Protein AF-X0QAJ2-F1 (afdb_monomer)

Foldseek 3Di:
DQDAPDQQVVVPGPDPVLVVLLVVLLPDQAEEDEFEDDPLATDPVVVVSVRSHAPSQAAHEYAYEYAYAPVLGVSRVVVVVVVCVVSNYHYDPDHYHRQHDDPDVDPDPDDDDPDDDDDPDDPPPDD

Secondary structure (DSSP, 8-state):
----SS-GGG----SHHHHHHHHHHHT-S-EEEEEE-BTTB--HHHHHHHHT-SSTTTT-BEEEEEEESTTTTHHHHHHHHHHHHHTT-B--SS--EEEE----SS----S---S-------TT---

Solvent-accessible surface area (backbone atoms only — not comparable to full-atom values): 7843 Å² total; per-residue (Å²): 125,89,82,67,92,49,65,42,82,71,71,62,64,85,51,66,70,54,46,56,48,49,54,58,47,51,75,47,75,64,46,74,48,78,37,51,40,47,95,78,26,53,49,70,66,61,53,47,62,50,70,59,54,48,72,65,52,48,70,32,42,40,43,44,38,20,29,20,69,95,65,12,10,50,54,10,51,58,58,46,50,58,54,41,48,74,54,46,27,39,73,59,88,78,69,71,47,64,39,62,65,68,91,49,103,60,94,57,101,70,88,84,76,82,88,84,77,80,83,79,79,68,92,78,81,80,129

Structure (mmCIF, N/CA/C/O backbone):
data_AF-X0QAJ2-F1
#
_entry.id   AF-X0QAJ2-F1
#
loop_
_atom_site.group_PDB
_atom_site.id
_atom_site.type_symbol
_atom_site.label_atom_id
_atom_site.label_alt_id
_atom_site.label_comp_id
_atom_site.label_asym_id
_atom_site.label_entity_id
_atom_site.label_seq_id
_atom_site.pdbx_PDB_ins_code
_atom_site.Cartn_x
_atom_site.Cartn_y
_atom_site.Cartn_z
_atom_site.occupancy
_atom_site.B_iso_or_equiv
_atom_site.auth_seq_id
_atom_site.auth_comp_id
_atom_site.auth_asym_id
_atom_site.auth_atom_id
_atom_site.pdbx_PDB_model_num
ATOM 1 N N . MET A 1 1 ? 15.088 -6.887 -1.043 1.00 60.09 1 MET A N 1
ATOM 2 C CA . MET A 1 1 ? 15.612 -5.576 -1.477 1.00 60.09 1 MET A CA 1
ATOM 3 C C . MET A 1 1 ? 15.534 -5.532 -2.993 1.00 60.09 1 MET A C 1
ATOM 5 O O . MET A 1 1 ? 15.530 -6.601 -3.590 1.00 60.09 1 MET A O 1
ATOM 9 N N . MET A 1 2 ? 15.364 -4.357 -3.595 1.00 68.75 2 MET A N 1
ATOM 10 C CA . MET A 1 2 ? 15.255 -4.212 -5.047 1.00 68.75 2 MET A CA 1
ATOM 11 C C . MET A 1 2 ? 16.545 -4.671 -5.746 1.00 68.75 2 MET A C 1
ATOM 13 O O . MET A 1 2 ? 17.614 -4.166 -5.426 1.00 68.75 2 MET A O 1
ATOM 17 N N . ASP A 1 3 ? 16.419 -5.636 -6.657 1.00 81.06 3 ASP A N 1
ATOM 18 C CA . ASP A 1 3 ? 17.530 -6.367 -7.302 1.00 81.06 3 ASP A CA 1
ATOM 19 C C . ASP A 1 3 ? 17.435 -6.315 -8.843 1.00 81.06 3 ASP A C 1
ATOM 21 O O . ASP A 1 3 ? 18.041 -7.088 -9.581 1.00 81.06 3 ASP A O 1
ATOM 25 N N . GLU A 1 4 ? 16.597 -5.414 -9.354 1.00 77.88 4 GLU A N 1
ATOM 26 C CA . GLU A 1 4 ? 16.353 -5.267 -10.783 1.00 77.88 4 GLU A CA 1
ATOM 27 C C . GLU A 1 4 ? 17.342 -4.258 -11.379 1.00 77.88 4 GLU A C 1
ATOM 29 O O . GLU A 1 4 ? 17.500 -3.151 -10.864 1.00 77.88 4 GLU A O 1
ATOM 34 N N . THR A 1 5 ? 18.002 -4.624 -12.481 1.00 81.12 5 THR A N 1
ATOM 35 C CA . THR A 1 5 ? 18.978 -3.750 -13.158 1.00 81.12 5 THR A CA 1
ATOM 36 C C . THR A 1 5 ? 18.302 -2.544 -13.810 1.00 81.12 5 THR A C 1
ATOM 38 O O . THR A 1 5 ? 18.870 -1.455 -13.875 1.00 81.12 5 THR A O 1
ATOM 41 N N . ASN A 1 6 ? 17.078 -2.736 -14.307 1.00 80.75 6 ASN A N 1
ATOM 42 C CA . ASN A 1 6 ? 16.321 -1.700 -14.991 1.00 80.75 6 ASN A CA 1
ATOM 43 C C . ASN A 1 6 ? 15.425 -0.930 -14.024 1.00 80.75 6 ASN A C 1
ATOM 45 O O . ASN A 1 6 ? 14.787 -1.495 -13.137 1.00 80.75 6 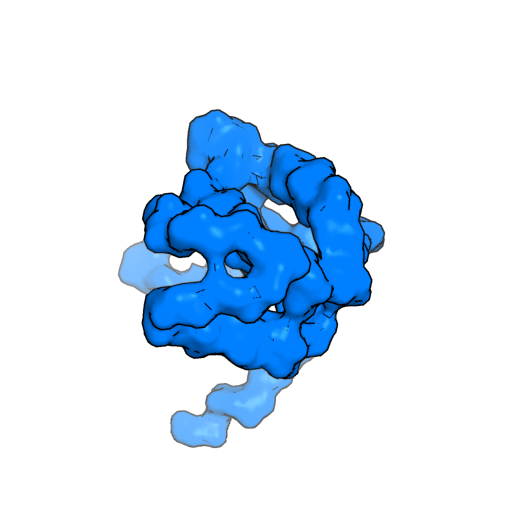ASN A O 1
ATOM 49 N N . HIS A 1 7 ? 15.283 0.372 -14.271 1.00 77.56 7 HIS A N 1
ATOM 50 C CA . HIS A 1 7 ? 14.352 1.185 -13.505 1.00 77.56 7 HIS A CA 1
ATOM 51 C C . HIS A 1 7 ? 12.892 0.728 -13.755 1.00 77.56 7 HIS A C 1
ATOM 53 O O . HIS A 1 7 ? 12.471 0.639 -14.917 1.00 77.56 7 HIS A O 1
ATOM 59 N N . PRO A 1 8 ? 12.068 0.517 -12.707 1.00 79.06 8 PRO A N 1
ATOM 60 C CA . PRO A 1 8 ? 10.749 -0.123 -12.797 1.00 79.06 8 PRO A CA 1
ATOM 61 C C . PRO A 1 8 ? 9.733 0.678 -13.615 1.00 79.06 8 PRO A C 1
ATOM 63 O O . PRO A 1 8 ? 8.741 0.139 -14.090 1.00 79.06 8 PRO A O 1
ATOM 66 N N . ARG A 1 9 ? 10.019 1.958 -13.883 1.00 78.12 9 ARG A N 1
ATOM 67 C CA . ARG A 1 9 ? 9.260 2.790 -14.833 1.00 78.12 9 ARG A CA 1
ATOM 68 C C . ARG A 1 9 ? 9.192 2.191 -16.246 1.00 78.12 9 ARG A C 1
ATOM 70 O O . ARG A 1 9 ? 8.227 2.449 -16.954 1.00 78.12 9 ARG A O 1
ATOM 77 N N . HIS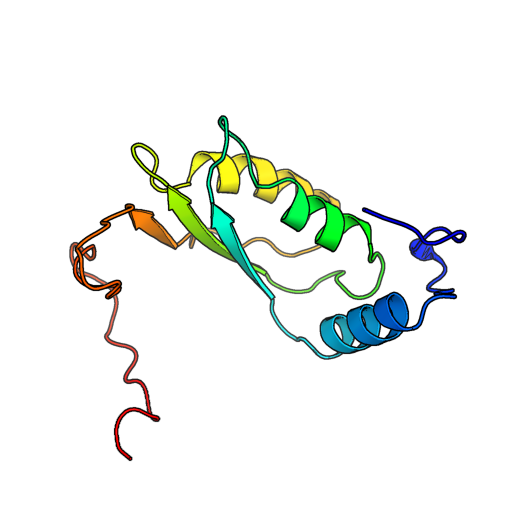 A 1 10 ? 10.197 1.422 -16.670 1.00 79.12 10 HIS A N 1
ATOM 78 C CA . HIS A 1 10 ? 10.229 0.828 -18.009 1.00 79.12 10 HIS A CA 1
ATOM 79 C C . HIS A 1 10 ? 9.512 -0.527 -18.103 1.00 79.12 10 HIS A C 1
ATOM 81 O O . HIS A 1 10 ? 9.428 -1.063 -19.205 1.00 79.12 10 HIS A O 1
ATOM 87 N N . ARG A 1 11 ? 9.033 -1.097 -16.981 1.00 80.00 11 ARG A N 1
ATOM 88 C CA . ARG A 1 11 ? 8.417 -2.442 -16.895 1.00 80.00 11 ARG A CA 1
ATOM 89 C C . ARG A 1 11 ? 9.265 -3.565 -17.529 1.00 80.00 11 ARG A C 1
ATOM 91 O O . ARG A 1 11 ? 8.752 -4.609 -17.918 1.00 80.00 11 ARG A O 1
ATOM 98 N N . ARG A 1 12 ? 10.583 -3.360 -17.646 1.00 81.69 12 ARG A N 1
ATOM 99 C CA . ARG A 1 12 ? 11.546 -4.333 -18.189 1.00 81.69 12 ARG A CA 1
ATOM 100 C C . ARG A 1 12 ? 12.140 -5.164 -17.057 1.00 81.69 12 ARG A C 1
ATOM 102 O O . ARG A 1 12 ? 13.293 -4.962 -16.686 1.00 81.69 12 ARG A O 1
ATOM 109 N N . TYR A 1 13 ? 11.328 -6.060 -16.512 1.00 82.88 13 TYR A N 1
ATOM 110 C CA . TYR A 1 13 ? 11.747 -6.984 -15.462 1.00 82.88 13 TYR A CA 1
ATOM 111 C C . TYR A 1 13 ? 12.543 -8.147 -16.061 1.00 82.88 13 TYR A C 1
ATOM 113 O O . TYR A 1 13 ? 12.041 -8.865 -16.930 1.00 82.88 13 TYR A O 1
ATOM 121 N N . VAL A 1 14 ? 13.782 -8.333 -15.616 1.00 85.06 14 VAL A N 1
ATOM 122 C CA . VAL A 1 14 ? 14.649 -9.450 -16.006 1.00 85.06 14 VAL A CA 1
ATOM 123 C C . VAL A 1 14 ? 14.285 -10.679 -15.181 1.00 85.06 14 VAL A C 1
ATOM 125 O O . VAL A 1 14 ? 14.113 -11.769 -15.735 1.00 85.06 14 VAL A O 1
ATOM 128 N N . HIS A 1 15 ? 14.077 -10.496 -13.876 1.00 86.25 15 HIS A N 1
ATOM 129 C CA . HIS A 1 15 ? 13.859 -11.595 -12.943 1.00 86.25 15 HIS A CA 1
ATOM 130 C C . HIS A 1 15 ? 12.437 -12.156 -12.988 1.00 86.25 15 HIS A C 1
ATOM 132 O O . HIS A 1 15 ? 11.457 -11.425 -13.128 1.00 86.25 15 HIS A O 1
ATOM 138 N N . GLN A 1 16 ? 12.298 -13.472 -12.805 1.00 87.00 16 GLN A N 1
ATOM 139 C CA . GLN A 1 16 ? 10.984 -14.123 -12.836 1.00 87.00 16 GLN A CA 1
ATOM 140 C C . GLN A 1 16 ? 10.082 -13.668 -11.678 1.00 87.00 16 GLN A C 1
ATOM 142 O O . GLN A 1 16 ? 8.932 -13.309 -11.906 1.00 87.00 16 GLN A O 1
ATOM 147 N N . HIS A 1 17 ? 10.629 -13.558 -10.461 1.00 86.75 17 HIS A N 1
ATOM 148 C CA . HIS A 1 17 ? 9.874 -13.095 -9.289 1.00 86.75 17 HIS A CA 1
ATOM 149 C C . HIS A 1 17 ? 9.295 -11.681 -9.476 1.00 86.75 17 HIS A C 1
ATOM 151 O O . HIS A 1 17 ? 8.204 -11.383 -8.994 1.00 86.75 17 HIS A O 1
ATOM 157 N N . ALA A 1 18 ? 10.008 -10.817 -10.204 1.00 86.31 18 ALA A N 1
ATOM 158 C CA . ALA A 1 18 ? 9.581 -9.463 -10.533 1.00 86.31 18 ALA A CA 1
ATOM 159 C C . ALA A 1 18 ? 8.390 -9.456 -11.500 1.00 86.31 18 ALA A C 1
ATOM 161 O O . ALA A 1 18 ? 7.433 -8.705 -11.305 1.00 86.31 18 ALA A O 1
ATOM 162 N N . LYS A 1 19 ? 8.427 -10.328 -12.515 1.00 87.75 19 LYS A N 1
ATOM 163 C CA . LYS A 1 19 ? 7.333 -10.513 -13.479 1.00 87.75 19 LYS A CA 1
ATOM 164 C C . LYS A 1 19 ? 6.084 -11.064 -12.799 1.00 87.75 19 LYS A C 1
ATOM 166 O O . LYS A 1 19 ? 5.002 -10.519 -12.995 1.00 87.75 19 LYS A O 1
ATOM 171 N N . ASP A 1 20 ? 6.243 -12.090 -11.965 1.00 89.44 20 ASP A N 1
ATOM 172 C CA . ASP A 1 20 ? 5.133 -12.721 -11.243 1.00 89.44 20 ASP A CA 1
ATOM 173 C C . ASP A 1 20 ? 4.481 -11.734 -10.258 1.00 89.44 20 ASP A C 1
ATOM 175 O O . ASP A 1 20 ? 3.252 -11.663 -10.141 1.00 89.44 20 ASP A O 1
ATOM 179 N N . TRP A 1 21 ? 5.301 -10.916 -9.587 1.00 87.94 21 TRP A N 1
ATOM 180 C CA . TRP A 1 21 ? 4.831 -9.831 -8.728 1.00 87.94 21 TRP A CA 1
ATOM 181 C C . TRP A 1 21 ? 4.085 -8.752 -9.519 1.00 87.94 21 TRP A C 1
ATOM 183 O O . TRP A 1 21 ? 2.963 -8.405 -9.150 1.00 87.94 21 TRP A O 1
ATOM 193 N N . SER A 1 22 ? 4.654 -8.273 -10.631 1.00 88.31 22 SER A N 1
ATOM 194 C CA . SER A 1 22 ? 4.002 -7.298 -11.517 1.00 88.31 22 SER A CA 1
ATOM 195 C C . SER A 1 22 ? 2.645 -7.817 -12.001 1.00 88.31 22 SER A C 1
ATOM 197 O O . SER A 1 22 ? 1.644 -7.132 -11.814 1.00 88.31 22 SER A O 1
ATOM 199 N N . ALA A 1 23 ? 2.564 -9.059 -12.492 1.00 88.88 23 ALA A N 1
ATOM 200 C CA . ALA A 1 23 ? 1.309 -9.670 -12.938 1.00 88.88 23 ALA A CA 1
ATOM 201 C C . ALA A 1 23 ? 0.266 -9.791 -11.811 1.00 88.88 23 ALA A C 1
ATOM 203 O O . ALA A 1 23 ? -0.926 -9.566 -12.023 1.00 88.88 23 ALA A O 1
ATOM 204 N N . THR A 1 24 ? 0.707 -10.115 -10.592 1.00 88.88 24 THR A N 1
ATOM 205 C CA . THR A 1 24 ? -0.167 -10.209 -9.411 1.00 88.88 24 THR A CA 1
ATOM 206 C C . THR A 1 24 ? -0.724 -8.850 -8.987 1.00 88.88 24 THR A C 1
ATOM 208 O O . THR A 1 24 ? -1.863 -8.765 -8.527 1.00 88.88 24 THR A O 1
ATOM 211 N N . VAL A 1 25 ? 0.063 -7.786 -9.128 1.00 87.88 25 VAL A N 1
ATOM 212 C CA . VAL A 1 25 ? -0.360 -6.421 -8.797 1.00 87.88 25 VAL A CA 1
ATOM 213 C C . VAL A 1 25 ? -1.225 -5.835 -9.905 1.00 87.88 25 VAL A C 1
ATOM 215 O O . VAL A 1 25 ? -2.202 -5.151 -9.608 1.00 87.88 25 VAL A O 1
ATOM 218 N N . ASP A 1 26 ? -0.920 -6.134 -11.167 1.00 88.31 26 ASP A N 1
ATOM 219 C CA . ASP A 1 26 ? -1.673 -5.678 -12.336 1.00 88.31 26 ASP A CA 1
ATOM 220 C C . ASP A 1 26 ? -3.126 -6.175 -12.287 1.00 88.31 26 ASP A C 1
ATOM 222 O O . ASP A 1 26 ? -4.041 -5.363 -12.410 1.00 88.31 26 ASP A O 1
ATOM 226 N N . ARG A 1 27 ? -3.339 -7.457 -11.944 1.00 88.31 27 ARG A N 1
ATOM 227 C CA . ARG A 1 27 ? -4.677 -8.072 -11.806 1.00 88.31 27 ARG A CA 1
ATOM 228 C C . ARG A 1 27 ? -5.509 -7.585 -10.613 1.00 88.31 27 ARG A C 1
ATOM 230 O O . ARG A 1 27 ? -6.667 -7.969 -10.501 1.00 88.31 27 ARG A O 1
ATOM 237 N N . ALA A 1 28 ? -4.918 -6.863 -9.662 1.00 86.88 28 ALA A N 1
ATOM 238 C CA . ALA A 1 28 ? -5.625 -6.430 -8.461 1.00 86.88 28 ALA A CA 1
ATOM 239 C C . ALA A 1 28 ? -6.355 -5.104 -8.705 1.00 86.88 28 ALA A C 1
ATOM 241 O O . ALA A 1 28 ? -5.726 -4.128 -9.115 1.00 86.88 28 ALA A O 1
ATOM 242 N N . ASP A 1 29 ? -7.650 -5.053 -8.388 1.00 85.69 29 ASP A N 1
ATOM 243 C CA . ASP A 1 29 ? -8.460 -3.831 -8.490 1.00 85.69 29 ASP A CA 1
ATOM 244 C C . ASP A 1 29 ? -8.261 -2.886 -7.295 1.00 85.69 29 ASP A C 1
ATOM 246 O O . ASP A 1 29 ? -8.365 -1.669 -7.426 1.00 85.69 29 ASP A O 1
ATOM 250 N N . VAL A 1 30 ? -7.977 -3.447 -6.113 1.00 86.56 30 VAL A N 1
ATOM 251 C CA . VAL A 1 30 ? -7.875 -2.730 -4.831 1.00 86.56 30 VAL A CA 1
ATOM 252 C C . VAL A 1 30 ? -6.747 -3.329 -3.994 1.00 86.56 30 VAL A C 1
ATOM 254 O O . VAL A 1 30 ? -6.549 -4.546 -3.998 1.00 86.56 30 VAL A O 1
ATOM 257 N N . PHE A 1 31 ? -6.047 -2.498 -3.216 1.00 88.44 31 PHE A N 1
ATOM 258 C CA . PHE A 1 31 ? -5.047 -2.967 -2.252 1.00 88.44 31 PHE A CA 1
ATOM 259 C C . PHE A 1 31 ? -5.483 -2.749 -0.809 1.00 88.44 31 PHE A C 1
ATOM 261 O O . PHE A 1 31 ? -6.043 -1.715 -0.458 1.00 88.44 31 PHE A O 1
ATOM 268 N N . VAL A 1 32 ? -5.151 -3.700 0.061 1.00 89.88 32 VAL A N 1
ATOM 269 C CA . VAL A 1 32 ? -5.251 -3.533 1.513 1.00 89.88 32 VAL A CA 1
ATOM 270 C C . VAL A 1 32 ? -3.871 -3.762 2.105 1.00 89.88 32 VAL A C 1
ATOM 272 O O . VAL A 1 32 ? -3.329 -4.864 2.035 1.00 89.88 32 VAL A O 1
ATOM 275 N N . PHE A 1 33 ? -3.290 -2.717 2.685 1.00 89.38 33 PHE A N 1
ATOM 276 C CA . PHE A 1 33 ? -1.989 -2.793 3.331 1.00 89.38 33 PHE A CA 1
ATOM 277 C C . PHE A 1 33 ? -2.154 -3.119 4.807 1.00 89.38 33 PHE A C 1
ATOM 279 O O . PHE A 1 33 ? -2.753 -2.352 5.563 1.00 89.38 33 PHE A O 1
ATOM 286 N N . VAL A 1 34 ? -1.582 -4.253 5.210 1.00 89.19 34 VAL A N 1
ATOM 287 C CA . VAL A 1 34 ? -1.484 -4.661 6.610 1.00 89.19 34 VAL A CA 1
ATOM 288 C C . VAL A 1 34 ? -0.104 -4.260 7.123 1.00 89.19 34 VAL A C 1
ATOM 290 O O . VAL A 1 34 ? 0.892 -4.876 6.747 1.00 89.19 34 VAL A O 1
ATOM 293 N N . THR A 1 35 ? -0.027 -3.208 7.940 1.00 87.44 35 THR A N 1
ATOM 294 C CA . THR A 1 35 ? 1.256 -2.658 8.406 1.00 87.44 35 THR A CA 1
ATOM 295 C C . THR A 1 35 ? 1.387 -2.707 9.928 1.00 87.44 35 THR A C 1
ATOM 297 O O . THR A 1 35 ? 0.545 -2.154 10.639 1.00 87.44 35 THR A O 1
ATOM 300 N N . PRO A 1 36 ? 2.464 -3.301 10.469 1.00 87.81 36 PRO A N 1
ATOM 301 C CA . PRO A 1 36 ? 2.863 -3.007 11.834 1.00 87.81 36 PRO A CA 1
ATOM 302 C C . PRO A 1 36 ? 3.373 -1.567 11.937 1.00 87.81 36 PRO A C 1
ATOM 304 O O . PRO A 1 36 ? 3.854 -0.995 10.954 1.00 87.81 36 PRO A O 1
ATOM 307 N N . GLU A 1 37 ? 3.341 -1.012 13.144 1.00 86.50 37 GLU A N 1
ATOM 308 C CA . GLU A 1 37 ? 4.199 0.120 13.493 1.00 86.50 37 GLU A CA 1
ATOM 309 C C . GLU A 1 37 ? 5.494 -0.369 14.131 1.00 86.50 37 GLU A C 1
ATOM 311 O O . GLU A 1 37 ? 5.488 -0.995 15.193 1.00 86.50 37 GLU A O 1
ATOM 316 N N . TYR A 1 38 ? 6.606 -0.034 13.480 1.00 83.44 38 TYR A N 1
ATOM 317 C CA . TYR A 1 38 ? 7.951 -0.269 13.980 1.00 83.44 38 TYR A CA 1
ATOM 318 C C . TYR A 1 38 ? 8.687 1.055 14.099 1.00 83.44 38 TYR A C 1
ATOM 320 O O . TYR A 1 38 ? 8.775 1.804 13.133 1.00 83.44 38 TYR A O 1
ATOM 328 N N . ASN A 1 39 ? 9.223 1.339 15.290 1.00 85.75 39 ASN A N 1
ATOM 329 C CA . ASN A 1 39 ? 10.038 2.526 15.565 1.00 85.75 39 ASN A CA 1
ATOM 330 C C . ASN A 1 39 ? 9.416 3.829 15.032 1.00 85.75 39 ASN A C 1
ATOM 332 O O . ASN A 1 39 ? 10.099 4.626 14.399 1.00 85.75 39 ASN A O 1
ATOM 336 N N . HIS A 1 40 ? 8.116 4.033 15.284 1.00 84.75 40 HIS A N 1
ATOM 337 C CA . HIS A 1 40 ? 7.362 5.215 14.841 1.00 84.75 40 HIS A CA 1
ATOM 338 C C . HIS A 1 40 ? 7.088 5.301 13.323 1.00 84.75 40 HIS A C 1
ATOM 340 O O . HIS A 1 40 ? 6.602 6.322 12.852 1.00 84.75 40 HIS A O 1
ATOM 34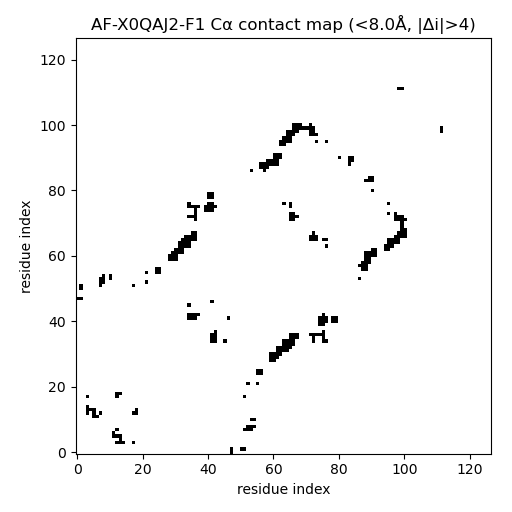6 N N . GLY A 1 41 ? 7.339 4.242 12.551 1.00 83.81 41 GLY A N 1
ATOM 347 C CA . GLY A 1 41 ? 7.108 4.219 11.106 1.00 83.81 41 GLY A CA 1
ATOM 348 C C . GLY A 1 41 ? 6.494 2.914 10.603 1.00 83.81 41 GLY A C 1
ATOM 349 O O . GLY A 1 41 ? 6.231 1.979 11.365 1.00 83.81 41 GLY A O 1
ATOM 350 N N . PHE A 1 42 ? 6.249 2.862 9.293 1.00 87.94 42 PHE A N 1
ATOM 351 C CA . PHE A 1 42 ? 5.864 1.633 8.593 1.00 87.94 42 PHE A CA 1
ATOM 352 C C . PHE A 1 42 ? 7.074 0.701 8.409 1.00 87.94 42 PHE A C 1
ATOM 354 O O . PHE A 1 42 ? 8.232 1.104 8.523 1.00 87.94 42 PHE A O 1
ATOM 361 N N . ASN A 1 43 ? 6.824 -0.569 8.097 1.00 88.12 43 ASN A N 1
ATOM 362 C CA . ASN A 1 43 ? 7.881 -1.560 7.904 1.00 88.12 43 ASN A CA 1
ATOM 363 C C . ASN A 1 43 ? 8.643 -1.381 6.576 1.00 88.12 43 ASN A C 1
ATOM 365 O O . ASN A 1 43 ? 8.057 -1.191 5.511 1.00 88.12 43 ASN A O 1
ATOM 369 N N . ALA A 1 44 ? 9.965 -1.572 6.615 1.00 89.06 44 ALA A N 1
ATOM 370 C CA . ALA A 1 44 ? 10.834 -1.454 5.438 1.00 89.06 44 ALA A CA 1
ATOM 371 C C . ALA A 1 44 ? 10.432 -2.390 4.281 1.00 89.06 44 ALA A C 1
ATOM 373 O O . ALA A 1 44 ? 10.545 -2.027 3.111 1.00 89.06 44 ALA A O 1
ATOM 374 N N . VAL A 1 45 ? 9.914 -3.581 4.599 1.00 89.25 45 VAL A N 1
ATOM 375 C CA . VAL A 1 45 ? 9.478 -4.569 3.598 1.00 89.25 45 VAL A CA 1
ATOM 376 C C . VAL A 1 45 ? 8.329 -4.033 2.741 1.00 89.25 45 VAL A C 1
ATOM 378 O O . VAL A 1 45 ? 8.356 -4.200 1.524 1.00 89.25 45 VAL A O 1
ATOM 381 N N . LEU A 1 46 ? 7.358 -3.344 3.348 1.00 88.75 46 LEU A N 1
ATOM 382 C CA . LEU A 1 46 ? 6.223 -2.770 2.624 1.00 88.75 46 LEU A CA 1
ATOM 383 C C . LEU A 1 46 ? 6.675 -1.669 1.666 1.00 88.75 46 LEU A C 1
ATOM 385 O O . LEU A 1 46 ? 6.258 -1.647 0.512 1.00 88.75 46 LEU A O 1
ATOM 389 N N . LYS A 1 47 ? 7.591 -0.805 2.103 1.00 89.50 47 LYS A N 1
ATOM 390 C CA . LYS A 1 47 ? 8.168 0.222 1.229 1.00 89.50 47 LYS A CA 1
ATOM 391 C C . LYS A 1 47 ? 8.954 -0.372 0.075 1.00 89.50 47 LYS A C 1
ATOM 393 O O . LYS A 1 47 ? 8.787 0.082 -1.046 1.00 89.50 47 LYS A O 1
ATOM 398 N N . ASN A 1 48 ? 9.733 -1.421 0.326 1.00 89.69 48 ASN A N 1
ATOM 399 C CA . ASN A 1 48 ? 10.440 -2.121 -0.739 1.00 89.69 48 ASN A CA 1
ATOM 400 C C . ASN A 1 48 ? 9.464 -2.746 -1.751 1.00 89.69 48 ASN A C 1
ATOM 402 O O . ASN A 1 48 ? 9.702 -2.653 -2.948 1.00 89.69 48 ASN A O 1
ATOM 406 N N . ALA A 1 49 ? 8.358 -3.344 -1.294 1.00 88.25 49 ALA A N 1
ATOM 407 C CA . ALA A 1 49 ? 7.330 -3.898 -2.180 1.00 88.25 49 ALA A CA 1
ATOM 408 C C . ALA A 1 49 ? 6.638 -2.813 -3.019 1.00 88.25 49 ALA A C 1
ATOM 410 O O . ALA A 1 49 ? 6.360 -3.027 -4.199 1.00 88.25 49 ALA A O 1
ATOM 411 N N . LEU A 1 50 ? 6.402 -1.639 -2.423 1.00 88.19 50 LEU A N 1
ATOM 412 C CA . LEU A 1 50 ? 5.923 -0.469 -3.141 1.00 88.19 50 LEU A CA 1
ATOM 413 C C . LEU A 1 50 ? 6.961 -0.025 -4.180 1.00 88.19 50 LEU A C 1
ATOM 415 O O . LEU A 1 50 ? 6.629 0.074 -5.352 1.00 88.19 50 LEU A O 1
ATOM 419 N N . ASP A 1 51 ? 8.202 0.246 -3.805 1.00 87.56 51 ASP A N 1
ATOM 420 C CA . ASP A 1 51 ? 9.194 0.823 -4.725 1.00 87.56 51 ASP A CA 1
ATOM 421 C C . ASP A 1 51 ? 9.536 -0.083 -5.917 1.00 87.56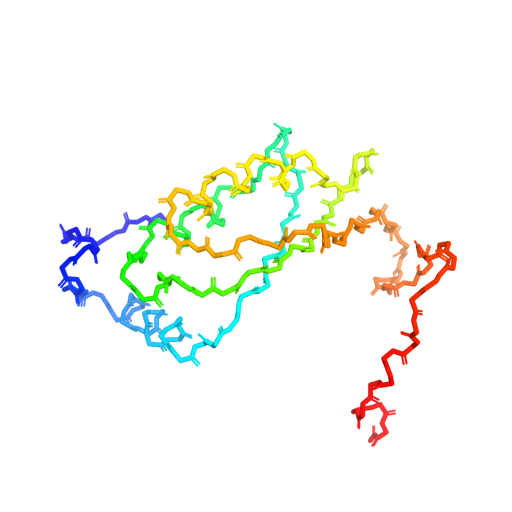 51 ASP A C 1
ATOM 423 O O . ASP A 1 51 ? 9.963 0.402 -6.963 1.00 87.56 51 ASP A O 1
ATOM 427 N N . TYR A 1 52 ? 9.290 -1.387 -5.782 1.00 85.00 52 TYR A N 1
ATOM 428 C CA . TYR A 1 52 ? 9.569 -2.382 -6.811 1.00 85.00 52 TYR A CA 1
ATOM 429 C C . TYR A 1 52 ? 8.737 -2.211 -8.096 1.00 85.00 52 TYR A C 1
ATOM 431 O O . TYR A 1 52 ? 9.177 -2.594 -9.180 1.00 85.00 52 TYR A O 1
ATOM 439 N N . LEU A 1 53 ? 7.534 -1.637 -8.001 1.00 82.69 53 LEU A N 1
ATOM 440 C CA . LEU A 1 53 ? 6.622 -1.434 -9.134 1.00 82.69 53 LEU A CA 1
ATOM 441 C C . LEU A 1 53 ? 6.323 0.051 -9.320 1.00 82.69 53 LEU A C 1
ATOM 443 O O . LEU A 1 53 ? 6.382 0.827 -8.370 1.00 82.69 53 LEU A O 1
ATOM 447 N N . ASN A 1 54 ? 5.985 0.477 -10.536 1.00 82.25 54 ASN A N 1
ATOM 448 C CA . ASN A 1 54 ? 5.729 1.895 -10.803 1.00 82.25 54 ASN A CA 1
ATOM 449 C C . ASN A 1 54 ? 4.351 2.109 -11.423 1.00 82.25 54 ASN A C 1
ATOM 451 O O . ASN A 1 54 ? 3.479 2.690 -10.780 1.00 82.25 54 ASN A O 1
ATOM 455 N N . THR A 1 55 ? 4.138 1.610 -12.636 1.00 78.00 55 THR A N 1
ATOM 456 C CA . THR A 1 55 ? 2.961 1.953 -13.441 1.00 78.00 55 THR A CA 1
ATOM 457 C C . THR A 1 55 ? 1.731 1.121 -13.068 1.00 78.00 55 THR A C 1
ATOM 459 O O . THR A 1 55 ? 0.615 1.618 -13.132 1.00 78.00 55 THR A O 1
ATOM 462 N N . GLU A 1 56 ? 1.923 -0.121 -12.618 1.00 80.75 56 GLU A N 1
ATOM 463 C CA . GLU A 1 56 ? 0.866 -1.126 -12.380 1.00 80.75 56 GLU A CA 1
ATOM 464 C C . GLU A 1 56 ? -0.087 -0.803 -11.226 1.00 80.75 56 GLU A C 1
ATOM 466 O O . GLU A 1 56 ? -1.169 -1.380 -11.099 1.00 80.75 56 GLU A O 1
ATOM 471 N N . ARG A 1 57 ? 0.343 0.096 -10.348 1.00 78.06 57 ARG A N 1
ATOM 472 C CA . ARG A 1 57 ? -0.356 0.479 -9.118 1.00 78.06 57 ARG A CA 1
ATOM 473 C C . ARG A 1 57 ? -1.035 1.842 -9.201 1.00 78.06 57 ARG A C 1
ATOM 475 O O . ARG A 1 57 ? -1.746 2.214 -8.272 1.00 78.06 57 ARG A O 1
ATOM 482 N N . ALA A 1 58 ? -0.765 2.607 -10.258 1.00 83.44 58 ALA A N 1
ATOM 483 C CA . ALA A 1 58 ? -1.285 3.958 -10.388 1.00 83.44 58 ALA A CA 1
ATOM 484 C C . ALA A 1 58 ? -2.821 3.929 -10.414 1.00 83.44 58 ALA A C 1
ATOM 486 O O . ALA A 1 58 ? -3.426 3.040 -11.009 1.00 83.44 58 ALA A O 1
ATOM 487 N N . TYR A 1 59 ? -3.439 4.903 -9.747 1.00 84.62 59 TYR A N 1
ATOM 488 C CA . TYR A 1 59 ? -4.887 5.109 -9.638 1.00 84.62 59 TYR A CA 1
ATOM 489 C C . TYR A 1 59 ? -5.681 4.015 -8.916 1.00 84.62 59 TYR A C 1
ATOM 491 O O . TYR A 1 59 ? -6.904 4.116 -8.822 1.00 84.62 59 TYR A O 1
ATOM 499 N N . LYS A 1 60 ? -5.018 3.005 -8.344 1.00 87.38 60 LYS A N 1
ATOM 500 C CA . LYS A 1 60 ? -5.708 1.957 -7.590 1.00 87.38 60 LYS A CA 1
ATOM 501 C C . LYS A 1 60 ? -6.069 2.442 -6.178 1.00 87.38 60 LYS A C 1
ATOM 503 O O . LYS A 1 60 ? -5.232 3.072 -5.515 1.00 87.38 60 LYS A O 1
ATOM 508 N N . PRO A 1 61 ? -7.303 2.188 -5.705 1.0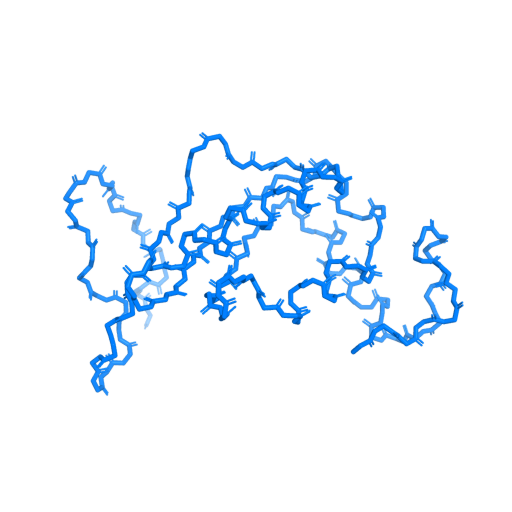0 89.62 61 PRO A N 1
ATOM 509 C CA . PRO A 1 61 ? -7.709 2.503 -4.344 1.00 89.62 61 PRO A CA 1
ATOM 510 C C . PRO A 1 61 ? -7.005 1.595 -3.336 1.00 89.62 61 PRO A C 1
ATOM 512 O O . PRO A 1 61 ? -6.733 0.419 -3.598 1.00 89.62 61 PRO A O 1
ATOM 515 N N . VAL A 1 62 ? -6.720 2.159 -2.164 1.00 89.69 62 VAL A N 1
ATOM 516 C CA . VAL A 1 62 ? -5.986 1.471 -1.098 1.00 89.69 62 VAL A CA 1
ATOM 517 C C . VAL A 1 62 ? -6.720 1.570 0.244 1.00 89.69 62 VAL A C 1
ATOM 519 O O . VAL A 1 62 ? -7.387 2.561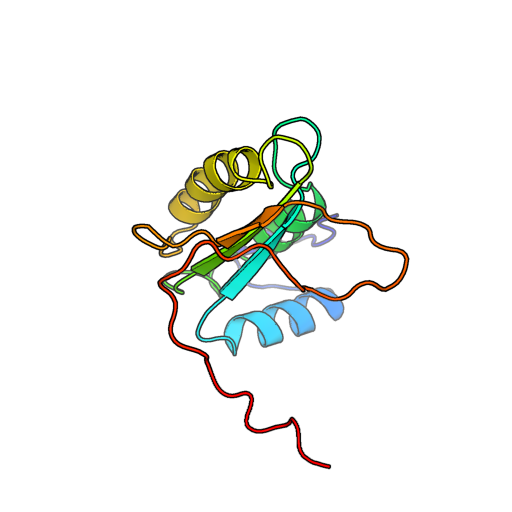 0.536 1.00 89.69 62 VAL A O 1
ATOM 522 N N . GLY A 1 63 ? -6.588 0.543 1.078 1.00 90.12 63 GLY A N 1
ATOM 523 C CA . GLY A 1 63 ? -7.057 0.499 2.464 1.00 90.12 63 GLY A CA 1
ATOM 524 C C . GLY A 1 63 ? -5.912 0.180 3.423 1.00 90.12 63 GLY A C 1
ATOM 525 O O . GLY A 1 63 ? -4.933 -0.453 3.028 1.00 90.12 63 GLY A O 1
ATOM 526 N N . PHE A 1 64 ? -6.027 0.595 4.687 1.00 87.88 64 PHE A N 1
ATOM 527 C CA . PHE A 1 64 ? -5.000 0.349 5.703 1.00 87.88 64 PHE A CA 1
ATOM 528 C C . PHE A 1 64 ? -5.570 -0.402 6.903 1.00 87.88 64 PHE A C 1
ATOM 530 O O . PHE A 1 64 ? -6.512 0.054 7.552 1.00 87.88 64 PHE A O 1
ATOM 537 N N . VAL A 1 65 ? -4.935 -1.522 7.230 1.00 89.00 65 VAL A N 1
ATOM 538 C CA . VAL A 1 65 ? -5.098 -2.221 8.503 1.00 89.00 65 VAL A CA 1
ATOM 539 C C . VAL A 1 65 ? -3.768 -2.105 9.220 1.00 89.00 65 VAL A C 1
ATOM 541 O O . VAL A 1 65 ? -2.747 -2.575 8.723 1.00 89.00 65 VAL A O 1
ATOM 544 N N . SER A 1 66 ? -3.750 -1.452 10.370 1.00 86.25 66 SER A N 1
ATOM 545 C CA . SER A 1 66 ? -2.515 -1.291 11.124 1.00 86.25 66 SER A CA 1
ATOM 546 C C . SER A 1 66 ? -2.592 -1.987 12.458 1.00 86.25 66 SER A C 1
ATOM 548 O O . SER A 1 66 ? -3.671 -2.170 13.012 1.00 86.25 66 SER A O 1
ATOM 550 N N . TYR A 1 67 ? -1.447 -2.442 12.950 1.00 85.56 67 TYR A N 1
ATOM 551 C CA . TYR A 1 67 ? -1.372 -3.046 14.267 1.00 85.56 67 TYR A CA 1
ATOM 552 C C . TYR A 1 67 ? -0.122 -2.599 15.012 1.00 85.56 67 TYR A C 1
ATOM 554 O O . TYR A 1 67 ? 0.936 -2.339 14.441 1.00 85.56 67 TYR A O 1
ATOM 562 N N . GLY A 1 68 ? -0.256 -2.483 16.326 1.00 81.44 68 GLY A N 1
ATOM 563 C CA . GLY A 1 68 ? 0.807 -1.997 17.194 1.00 81.44 68 GLY A CA 1
ATOM 564 C C . GLY A 1 68 ? 0.379 -1.998 18.653 1.00 81.44 68 GLY A C 1
ATOM 565 O O . GLY A 1 68 ? -0.766 -2.322 18.978 1.00 81.44 68 GLY A O 1
ATOM 566 N N . CYS A 1 69 ? 1.310 -1.654 19.540 1.00 75.81 69 CYS A N 1
ATOM 567 C CA . CYS A 1 69 ? 1.040 -1.610 20.973 1.00 75.81 69 CYS A CA 1
ATOM 568 C C . CYS A 1 69 ? 0.240 -0.345 21.342 1.00 75.81 69 CYS A C 1
ATOM 570 O O . CYS A 1 69 ? -0.984 -0.328 21.229 1.00 75.81 69 CYS A O 1
ATOM 572 N N . VAL A 1 70 ? 0.917 0.728 21.756 1.00 73.94 70 VAL A N 1
ATOM 573 C CA . VAL A 1 70 ? 0.274 1.923 22.334 1.00 73.94 70 VAL A CA 1
ATOM 574 C C . VAL A 1 70 ? -0.566 2.697 21.313 1.00 73.94 70 VAL A C 1
ATOM 576 O O . VAL A 1 70 ? -1.664 3.140 21.626 1.00 73.94 70 VAL A O 1
ATOM 579 N N . SER A 1 71 ? -0.076 2.830 20.086 1.00 75.56 71 SER A N 1
ATOM 580 C CA . SER A 1 71 ? -0.707 3.592 19.001 1.00 75.56 71 SER A CA 1
ATOM 581 C C . SER A 1 71 ? -1.620 2.754 18.103 1.00 75.56 71 SER A C 1
ATOM 583 O O . SER A 1 71 ? -2.197 3.296 17.166 1.00 75.56 71 SER A O 1
ATOM 585 N N . ALA A 1 72 ? -1.706 1.433 18.320 1.00 79.25 72 ALA A N 1
ATOM 586 C CA . ALA A 1 72 ? -2.375 0.490 17.412 1.00 79.25 72 ALA A CA 1
ATOM 587 C C . ALA A 1 72 ? -1.944 0.619 15.930 1.00 79.25 72 ALA A C 1
ATOM 589 O O . ALA A 1 72 ? -2.665 0.209 15.029 1.00 79.25 72 ALA A O 1
ATOM 590 N N . GLY A 1 73 ? -0.757 1.177 15.676 1.00 81.12 73 GLY A N 1
ATOM 591 C CA . GLY A 1 73 ? -0.190 1.317 14.341 1.00 81.12 73 GLY A CA 1
ATOM 592 C C . GLY A 1 73 ? -0.613 2.563 13.555 1.00 81.12 73 GLY A C 1
ATOM 593 O O . GLY A 1 73 ? -0.347 2.648 12.357 1.00 81.12 73 GLY A O 1
ATOM 594 N N . THR A 1 74 ? -1.281 3.537 14.179 1.00 84.62 74 THR A N 1
ATOM 595 C CA . THR A 1 74 ? -1.761 4.750 13.488 1.00 84.62 74 THR A CA 1
ATOM 596 C C . THR A 1 74 ? -0.636 5.650 12.976 1.00 84.62 74 THR A C 1
ATOM 598 O O . THR A 1 74 ? -0.789 6.267 11.924 1.00 84.62 74 THR A O 1
ATOM 601 N N . ARG A 1 75 ? 0.523 5.686 13.648 1.00 86.94 75 ARG A N 1
ATOM 602 C CA . ARG A 1 75 ? 1.657 6.530 13.223 1.00 86.94 75 ARG A CA 1
ATOM 603 C C . ARG A 1 75 ? 2.287 6.002 11.940 1.00 86.94 75 ARG A C 1
ATOM 605 O O . ARG A 1 75 ? 2.554 6.771 11.025 1.00 86.94 75 ARG A O 1
ATOM 612 N N . ALA A 1 76 ? 2.406 4.679 11.829 1.00 87.44 76 ALA A N 1
ATOM 613 C CA . ALA A 1 76 ? 2.836 4.029 10.593 1.00 87.44 76 ALA A CA 1
ATOM 614 C C . ALA A 1 76 ? 1.903 4.353 9.418 1.00 87.44 76 ALA A C 1
ATOM 616 O O . ALA A 1 76 ? 2.375 4.640 8.317 1.00 87.44 76 ALA A O 1
ATOM 617 N N . VAL A 1 77 ? 0.586 4.356 9.664 1.00 89.25 77 VAL A N 1
ATOM 618 C CA . VAL A 1 77 ? -0.421 4.724 8.657 1.00 89.25 77 VAL A CA 1
ATOM 619 C C . VAL A 1 77 ? -0.264 6.180 8.220 1.00 89.25 77 VAL A C 1
ATOM 621 O O . VAL A 1 77 ? -0.382 6.477 7.034 1.00 89.25 77 VAL A O 1
ATOM 624 N N . GLN A 1 78 ? 0.026 7.090 9.148 1.00 89.12 78 GLN A N 1
ATOM 625 C CA . GLN A 1 78 ? 0.222 8.498 8.818 1.00 89.12 78 GLN A CA 1
ATOM 626 C C . GLN A 1 78 ? 1.415 8.703 7.877 1.00 89.12 78 GLN A C 1
ATOM 628 O O . GLN A 1 78 ? 1.266 9.364 6.854 1.00 89.12 78 GLN A O 1
ATOM 633 N N . THR A 1 79 ? 2.557 8.069 8.152 1.00 90.44 79 THR A N 1
ATOM 634 C CA . THR A 1 79 ? 3.743 8.190 7.289 1.00 90.44 79 THR A CA 1
ATOM 635 C C . THR A 1 79 ? 3.542 7.522 5.925 1.00 90.44 79 THR A C 1
ATOM 637 O O . THR A 1 79 ? 3.960 8.053 4.899 1.00 90.44 79 THR A O 1
ATOM 640 N N . ILE A 1 80 ? 2.888 6.355 5.864 1.00 90.25 80 ILE A N 1
ATOM 641 C CA . ILE A 1 80 ? 2.710 5.650 4.583 1.00 90.25 80 ILE A CA 1
ATOM 642 C C . 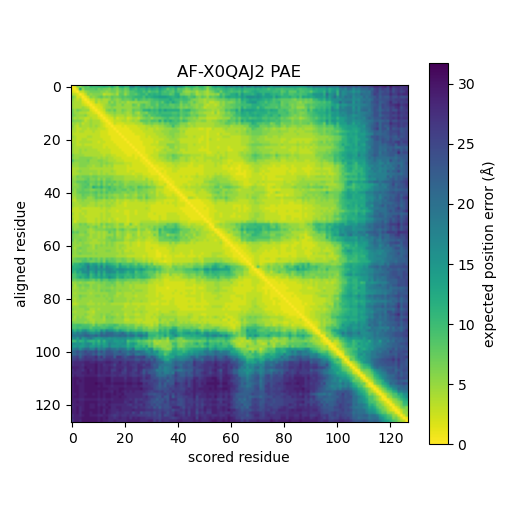ILE A 1 80 ? 1.652 6.298 3.683 1.00 90.25 80 ILE A C 1
ATOM 644 O O . ILE A 1 80 ? 1.741 6.173 2.462 1.00 90.25 80 ILE A O 1
ATOM 648 N N . LYS A 1 81 ? 0.674 7.019 4.248 1.00 89.75 81 LYS A N 1
ATOM 649 C CA . LYS A 1 81 ? -0.316 7.777 3.467 1.00 89.75 81 LYS A CA 1
ATOM 650 C C . LYS A 1 81 ? 0.359 8.772 2.519 1.00 89.75 81 LYS A C 1
ATOM 652 O O . LYS A 1 81 ? -0.031 8.842 1.357 1.00 89.75 81 LYS A O 1
ATOM 657 N N . GLU A 1 82 ? 1.396 9.473 2.978 1.00 89.75 82 GLU A N 1
ATOM 658 C CA . GLU A 1 82 ? 2.173 10.415 2.156 1.00 89.75 82 GLU A CA 1
ATOM 659 C C . GLU A 1 82 ? 2.913 9.705 1.015 1.00 89.75 82 GLU A C 1
ATOM 661 O O . GLU A 1 82 ? 2.886 10.146 -0.137 1.00 89.75 82 GLU A O 1
ATOM 666 N N . VAL A 1 83 ? 3.517 8.551 1.314 1.00 89.94 83 VAL A N 1
ATOM 667 C CA . VAL A 1 83 ? 4.211 7.722 0.320 1.00 89.94 83 VAL A CA 1
ATOM 668 C C . VAL A 1 83 ? 3.236 7.254 -0.760 1.00 89.94 83 VAL A C 1
ATOM 670 O O . VAL A 1 83 ? 3.491 7.419 -1.948 1.00 89.94 83 VAL A O 1
ATOM 673 N N . VAL A 1 84 ? 2.094 6.700 -0.361 1.00 89.81 84 VAL A N 1
ATOM 674 C CA . VAL A 1 84 ? 1.088 6.157 -1.283 1.00 89.81 84 VAL A CA 1
ATOM 675 C C . VAL A 1 84 ? 0.447 7.264 -2.129 1.00 89.81 84 VAL A C 1
ATOM 677 O O . VAL A 1 84 ? 0.270 7.073 -3.332 1.00 89.81 84 VAL A O 1
ATOM 680 N N . ALA A 1 85 ? 0.194 8.440 -1.547 1.00 88.62 85 ALA A N 1
ATOM 681 C CA . ALA A 1 85 ? -0.285 9.610 -2.284 1.00 88.62 85 ALA A CA 1
ATOM 682 C C . ALA A 1 85 ? 0.721 10.076 -3.353 1.00 88.62 85 ALA A C 1
ATOM 684 O O . ALA A 1 85 ? 0.337 10.351 -4.488 1.00 88.62 85 ALA A O 1
ATOM 685 N N . THR A 1 86 ? 2.019 10.083 -3.028 1.00 88.12 86 THR A N 1
ATOM 686 C CA . THR A 1 86 ? 3.094 10.439 -3.977 1.00 88.12 86 THR A CA 1
ATOM 687 C C . THR A 1 86 ? 3.167 9.466 -5.157 1.00 88.12 86 THR A C 1
ATOM 689 O O . THR A 1 86 ? 3.510 9.835 -6.277 1.00 88.12 86 THR A O 1
ATOM 692 N N . LEU A 1 87 ? 2.799 8.210 -4.925 1.00 87.50 87 LEU A N 1
ATOM 693 C CA . LEU A 1 87 ? 2.816 7.144 -5.922 1.00 87.50 87 LEU A CA 1
ATOM 694 C C . LEU A 1 87 ? 1.529 7.071 -6.758 1.00 87.50 87 LEU A C 1
ATOM 696 O O . LEU A 1 87 ? 1.295 6.073 -7.437 1.00 87.50 87 LEU A O 1
ATOM 700 N N . THR A 1 88 ? 0.705 8.125 -6.730 1.00 87.69 88 THR A N 1
ATOM 701 C CA . THR A 1 88 ? -0.542 8.238 -7.512 1.00 87.69 88 THR A CA 1
ATOM 702 C C . THR A 1 88 ? -1.562 7.137 -7.186 1.00 87.69 88 THR A C 1
ATOM 704 O O . THR A 1 88 ? -2.417 6.804 -7.998 1.00 87.69 88 THR A O 1
ATOM 707 N N . MET A 1 89 ? -1.500 6.548 -5.992 1.00 87.00 89 MET A N 1
ATOM 708 C CA . MET A 1 89 ? -2.561 5.678 -5.472 1.00 87.00 89 MET A CA 1
ATOM 709 C C . MET A 1 89 ? -3.615 6.519 -4.748 1.00 87.00 89 MET A C 1
ATOM 711 O O . MET A 1 89 ? -3.334 7.635 -4.310 1.00 87.00 89 MET A O 1
ATOM 715 N N . VAL A 1 90 ? -4.831 5.986 -4.603 1.00 87.94 90 VAL A N 1
ATOM 716 C CA . VAL A 1 90 ? -5.942 6.713 -3.971 1.00 87.94 90 VAL A CA 1
ATOM 717 C C . VAL A 1 90 ? -6.079 6.277 -2.506 1.00 87.94 90 VAL A C 1
ATOM 719 O O . VAL A 1 90 ? -6.628 5.201 -2.252 1.00 87.94 90 VAL A O 1
ATOM 722 N N . PRO A 1 91 ? -5.583 7.068 -1.528 1.00 83.06 91 PRO A N 1
ATOM 723 C CA . PRO A 1 91 ? -5.753 6.766 -0.111 1.00 83.06 91 PRO A CA 1
ATOM 724 C C . PRO A 1 91 ? -7.225 6.879 0.318 1.00 83.06 91 PRO A C 1
ATOM 726 O O . PRO A 1 91 ? -7.972 7.699 -0.227 1.00 83.06 91 PRO A O 1
ATOM 729 N N . PRO A 1 92 ? -7.654 6.109 1.331 1.00 79.38 92 PRO A N 1
ATOM 730 C CA . PRO A 1 92 ? -9.019 6.183 1.825 1.00 79.38 92 PRO A CA 1
ATOM 731 C C . PRO A 1 92 ? -9.225 7.500 2.589 1.00 79.38 92 PRO A C 1
ATOM 733 O O . PRO A 1 92 ? -8.397 7.896 3.416 1.00 79.38 92 PRO A O 1
ATOM 736 N N . ARG A 1 93 ? -10.351 8.182 2.346 1.00 64.88 93 ARG A N 1
ATOM 737 C CA . ARG A 1 93 ? -10.751 9.381 3.102 1.00 64.88 93 ARG A CA 1
ATOM 738 C C . ARG A 1 93 ? -11.412 8.970 4.416 1.00 64.88 93 ARG A C 1
ATOM 740 O O . ARG A 1 93 ? -12.631 8.900 4.487 1.00 64.88 93 ARG A O 1
ATOM 747 N N . GLY A 1 94 ? -10.594 8.692 5.429 1.00 63.44 94 GLY A N 1
ATOM 748 C CA . GLY A 1 94 ? -11.056 8.180 6.721 1.00 63.44 94 GLY A CA 1
ATOM 749 C C . GLY A 1 94 ? -11.495 6.719 6.607 1.00 63.44 94 GLY A C 1
ATOM 750 O O . GLY A 1 94 ? -12.431 6.390 5.887 1.00 63.44 94 GLY A O 1
ATOM 751 N N . GLY A 1 95 ? -10.775 5.821 7.276 1.00 60.88 95 GLY A N 1
ATOM 752 C CA . GLY A 1 95 ? -11.012 4.381 7.142 1.00 60.88 95 GLY A CA 1
ATOM 753 C C . GLY A 1 95 ? -9.796 3.506 7.421 1.00 60.88 95 GLY A C 1
ATOM 754 O O . GLY A 1 95 ? -9.724 2.396 6.901 1.00 60.88 95 GLY A O 1
ATOM 755 N N . GLU A 1 96 ? -8.817 3.977 8.199 1.00 69.69 96 GLU A N 1
ATOM 756 C CA . GLU A 1 96 ? -7.850 3.057 8.793 1.00 69.69 96 GLU A CA 1
ATOM 757 C C . GLU A 1 96 ? -8.522 2.191 9.858 1.00 69.69 96 GLU A C 1
ATOM 759 O O . GLU A 1 96 ? -9.307 2.679 10.673 1.00 69.69 96 GLU A O 1
ATOM 764 N N . HIS A 1 97 ? -8.197 0.901 9.858 1.00 73.38 97 HIS A N 1
ATOM 765 C CA . HIS A 1 97 ? -8.632 -0.020 10.897 1.00 73.38 97 HIS A CA 1
ATOM 766 C C . HIS A 1 97 ? -7.460 -0.322 11.843 1.00 73.38 97 HIS A C 1
ATOM 768 O O . HIS A 1 97 ? -6.691 -1.252 11.576 1.00 73.38 97 HIS A O 1
ATOM 774 N N . PRO A 1 98 ? -7.276 0.471 12.919 1.00 68.12 98 PRO A N 1
ATOM 775 C CA . PRO A 1 98 ? -6.242 0.213 13.907 1.00 68.12 98 PRO A CA 1
ATOM 776 C C . PRO A 1 98 ? -6.638 -0.986 14.771 1.00 68.12 98 PRO A C 1
ATOM 778 O O . PRO A 1 98 ? -7.621 -0.963 15.513 1.00 68.12 98 PRO A O 1
ATOM 781 N N . VAL A 1 99 ? -5.837 -2.040 14.701 1.00 68.94 99 VAL A N 1
ATOM 782 C CA . VAL A 1 99 ? -5.964 -3.233 15.528 1.00 68.94 99 VAL A CA 1
ATOM 783 C C . VAL A 1 99 ? -4.996 -3.103 16.691 1.00 68.94 99 VAL A C 1
ATOM 785 O O . VAL A 1 99 ? -3.771 -3.110 16.540 1.00 68.94 99 VAL A O 1
ATOM 788 N N . ARG A 1 100 ? -5.542 -3.000 17.902 1.00 54.81 100 ARG A N 1
ATOM 789 C CA . ARG A 1 100 ? -4.708 -3.009 19.100 1.00 54.81 100 ARG A CA 1
ATOM 790 C C . ARG A 1 100 ? -4.111 -4.399 19.278 1.00 54.81 100 ARG A C 1
ATOM 792 O O . ARG A 1 100 ? -4.831 -5.395 19.251 1.00 54.81 100 ARG A O 1
ATOM 799 N N . CYS A 1 101 ? -2.801 -4.464 19.494 1.00 55.47 101 CYS A N 1
ATOM 800 C CA . CYS A 1 101 ? -2.117 -5.729 19.712 1.00 55.47 101 CYS A CA 1
ATOM 801 C C . CYS A 1 101 ? -2.598 -6.368 21.030 1.00 55.47 101 CYS A C 1
ATOM 803 O O . CYS A 1 101 ? -2.175 -5.975 22.117 1.00 55.47 101 CYS A O 1
ATOM 805 N N . LYS A 1 102 ? -3.518 -7.335 20.937 1.00 48.31 102 LYS A N 1
ATOM 806 C CA . LYS A 1 102 ? -3.931 -8.219 22.034 1.00 48.31 102 LYS A CA 1
ATOM 807 C C . LYS A 1 102 ? -3.366 -9.615 21.767 1.00 48.31 102 LYS A C 1
ATOM 809 O O . LYS A 1 102 ? -4.046 -10.466 21.202 1.00 48.31 102 LYS A O 1
ATOM 814 N N . PHE A 1 103 ? -2.117 -9.868 22.163 1.00 47.25 103 PHE A N 1
ATOM 815 C CA . PHE A 1 103 ? -1.572 -11.231 22.157 1.00 47.25 103 PHE A CA 1
ATOM 816 C C . PHE A 1 103 ? -2.156 -12.023 23.335 1.00 47.25 103 PHE A C 1
ATOM 818 O O . PHE A 1 103 ? -1.588 -12.091 24.420 1.00 47.25 103 PHE A O 1
ATOM 825 N N . SER A 1 104 ? -3.331 -12.610 23.119 1.00 37.19 104 SER A N 1
ATOM 826 C CA . SER A 1 104 ? -3.813 -13.739 23.915 1.00 37.19 104 SER A CA 1
ATOM 827 C C . SER A 1 104 ? -3.229 -15.031 23.334 1.00 37.19 104 SER A C 1
ATOM 829 O O . SER A 1 104 ? -3.030 -15.130 22.126 1.00 37.19 104 SER A O 1
ATOM 831 N N . ARG A 1 105 ? -2.979 -16.046 24.174 1.00 46.75 105 ARG A N 1
ATOM 832 C CA . ARG A 1 105 ? -2.397 -17.363 23.808 1.00 46.75 105 ARG A CA 1
ATOM 833 C C . ARG A 1 105 ? -3.130 -18.118 22.681 1.00 46.75 105 ARG A C 1
ATOM 835 O O . ARG A 1 105 ? -2.635 -19.128 22.197 1.00 46.75 105 ARG A O 1
ATOM 842 N N . ARG A 1 106 ? -4.291 -17.630 22.245 1.00 45.62 106 ARG A N 1
ATOM 843 C CA . ARG A 1 106 ? -4.943 -17.974 20.980 1.00 45.62 106 ARG A CA 1
ATOM 844 C C . ARG A 1 106 ? -4.995 -16.702 20.146 1.00 45.62 106 ARG A C 1
ATOM 846 O O . ARG A 1 106 ? -5.723 -15.786 20.517 1.00 45.62 106 ARG A O 1
ATOM 853 N N . ALA A 1 107 ? -4.256 -16.656 19.041 1.00 43.81 107 ALA A N 1
ATOM 854 C CA . ALA A 1 107 ? -4.314 -15.586 18.049 1.00 43.81 107 ALA A CA 1
ATOM 855 C C . ALA A 1 107 ? -5.699 -15.548 17.372 1.00 43.81 107 ALA A C 1
ATOM 857 O O . ALA A 1 107 ? -5.871 -15.964 16.231 1.00 43.81 107 ALA A O 1
ATOM 858 N N . ARG A 1 108 ? -6.723 -15.105 18.104 1.00 42.81 108 ARG A N 1
ATOM 859 C CA . ARG A 1 108 ? -8.026 -14.737 17.562 1.00 42.81 108 ARG A CA 1
ATOM 860 C C . ARG A 1 108 ? -8.109 -13.220 17.550 1.00 42.81 108 ARG A C 1
ATOM 862 O O . ARG A 1 108 ? -7.932 -12.586 18.588 1.00 42.81 108 ARG A O 1
ATOM 869 N N . LEU A 1 109 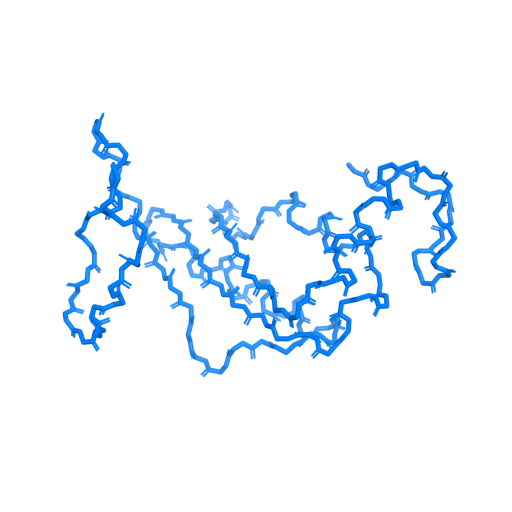? -8.407 -12.670 16.373 1.00 45.84 109 LEU A N 1
ATOM 870 C CA . LEU A 1 109 ? -8.955 -11.326 16.181 1.00 45.84 109 LEU A CA 1
ATOM 871 C C . LEU A 1 109 ? -10.319 -11.265 16.882 1.00 45.84 109 LEU A C 1
ATOM 873 O O . LEU A 1 109 ? -11.364 -11.375 16.252 1.00 45.84 109 LEU A O 1
ATOM 877 N N . ALA A 1 110 ? -10.315 -11.193 18.205 1.00 41.81 110 ALA A N 1
ATOM 878 C CA . ALA A 1 110 ? -11.511 -11.009 19.000 1.00 41.81 110 ALA A CA 1
ATOM 879 C C . ALA A 1 110 ? -11.274 -9.837 19.954 1.00 41.81 110 ALA A C 1
ATOM 881 O O . ALA A 1 110 ? -10.262 -9.767 20.653 1.00 41.81 110 ALA A O 1
ATOM 882 N N . ASP A 1 111 ? -12.243 -8.927 19.953 1.00 40.28 111 ASP A N 1
ATOM 883 C CA . ASP A 1 111 ? -12.504 -7.937 20.998 1.00 40.28 111 ASP A CA 1
ATOM 884 C C . ASP A 1 111 ? -11.742 -6.610 20.929 1.00 40.28 111 ASP A C 1
ATOM 886 O O . ASP A 1 111 ? -11.111 -6.190 21.904 1.00 40.28 111 ASP A O 1
ATOM 890 N N . SER A 1 112 ? -11.869 -5.862 19.830 1.00 44.88 112 SER A N 1
ATOM 891 C CA . SER A 1 112 ? -11.551 -4.422 19.856 1.00 44.88 112 SER A CA 1
ATOM 892 C C . SER A 1 112 ? -12.598 -3.497 19.233 1.00 44.88 112 SER A C 1
ATOM 894 O O . SER A 1 112 ? -12.261 -2.365 18.907 1.00 44.88 112 SER A O 1
ATOM 896 N N . LEU A 1 113 ? -13.860 -3.913 19.101 1.00 46.53 113 LEU A N 1
ATOM 897 C CA . LEU A 1 113 ? -14.921 -3.026 18.608 1.00 46.53 113 LEU A CA 1
ATOM 898 C C . LEU A 1 113 ? -15.702 -2.381 19.772 1.00 46.53 113 LEU A C 1
ATOM 900 O O . LEU A 1 113 ? -16.572 -3.040 20.339 1.00 46.53 113 LEU A O 1
ATOM 904 N N . PRO A 1 114 ? -15.484 -1.097 20.118 1.00 37.88 114 PRO A N 1
ATOM 905 C CA . PRO A 1 114 ? -16.576 -0.263 20.603 1.00 37.88 114 PRO A CA 1
ATOM 906 C C . PRO A 1 114 ? -17.520 0.009 19.419 1.00 37.88 114 PRO A C 1
ATOM 908 O O . PRO A 1 114 ? -17.086 0.349 18.318 1.00 37.88 114 PRO A O 1
ATOM 911 N N . GLY A 1 115 ? -18.808 -0.262 19.627 1.00 43.84 115 GLY A N 1
ATOM 912 C CA . GLY A 1 115 ? -19.794 -0.492 18.573 1.00 43.84 115 GLY A CA 1
ATOM 913 C C . GLY A 1 115 ? -19.938 0.609 17.518 1.00 43.84 115 GLY A C 1
ATOM 914 O O . GLY A 1 115 ? -19.991 1.788 17.852 1.00 43.84 115 GLY A O 1
ATOM 915 N N . ARG A 1 116 ? -20.062 0.169 16.252 1.00 42.09 116 ARG A N 1
ATOM 916 C CA . ARG A 1 116 ? -20.883 0.741 15.151 1.00 42.09 116 ARG A CA 1
ATOM 917 C C . ARG A 1 116 ? -20.578 0.165 13.757 1.00 42.09 116 ARG A C 1
ATOM 919 O O . ARG A 1 116 ? -21.015 0.737 12.766 1.00 42.09 116 ARG A O 1
ATOM 926 N N . TYR A 1 117 ? -19.891 -0.969 13.642 1.00 45.03 117 TYR A N 1
ATOM 927 C CA . TYR A 1 117 ? -19.699 -1.617 12.341 1.00 45.03 117 TYR A CA 1
ATOM 928 C C . TYR A 1 117 ? -20.601 -2.844 12.218 1.00 45.03 117 TYR A C 1
ATOM 930 O O . TYR A 1 117 ? -20.578 -3.730 13.071 1.00 45.03 117 TYR A O 1
ATOM 938 N N . LEU A 1 118 ? -21.441 -2.842 11.178 1.00 33.34 118 LEU A N 1
ATOM 939 C CA . LEU A 1 118 ? -22.338 -3.943 10.835 1.00 33.34 118 LEU A CA 1
ATOM 940 C C . LEU A 1 118 ? -21.528 -5.237 10.653 1.00 33.34 118 LEU A C 1
ATOM 942 O O . LEU A 1 118 ? -20.456 -5.197 10.044 1.00 33.34 118 LEU A O 1
ATOM 946 N N . PRO A 1 119 ? -22.022 -6.383 11.148 1.00 34.19 119 PRO A N 1
ATOM 947 C CA . PRO A 1 119 ? -21.342 -7.653 10.959 1.00 34.19 119 PRO A CA 1
ATOM 948 C C . PRO A 1 119 ? -21.324 -8.005 9.467 1.00 34.19 119 PRO A C 1
ATOM 950 O O . PRO A 1 119 ? -22.359 -8.323 8.881 1.00 34.19 119 PRO A O 1
ATOM 953 N N . VAL A 1 120 ? -20.142 -7.981 8.848 1.00 43.56 120 VAL A N 1
ATOM 954 C CA . VAL A 1 120 ? -19.925 -8.640 7.557 1.00 43.56 120 VAL A CA 1
ATOM 955 C C . VAL A 1 120 ? -19.991 -10.140 7.828 1.00 43.56 120 VAL A C 1
ATOM 957 O O . VAL A 1 120 ? -19.068 -10.724 8.397 1.00 43.56 120 VAL A O 1
ATOM 960 N N . LYS A 1 121 ? -21.124 -10.763 7.490 1.00 34.75 121 LYS A N 1
ATOM 961 C CA . LYS A 1 121 ? -21.266 -12.221 7.523 1.00 34.75 121 LYS A CA 1
ATOM 962 C C . LYS A 1 121 ? -20.228 -12.814 6.574 1.00 34.75 121 LYS A C 1
ATOM 964 O O . LYS A 1 121 ? -20.269 -12.536 5.382 1.00 34.75 121 LYS A O 1
ATOM 969 N N . ASN A 1 122 ? -19.312 -13.614 7.111 1.00 34.12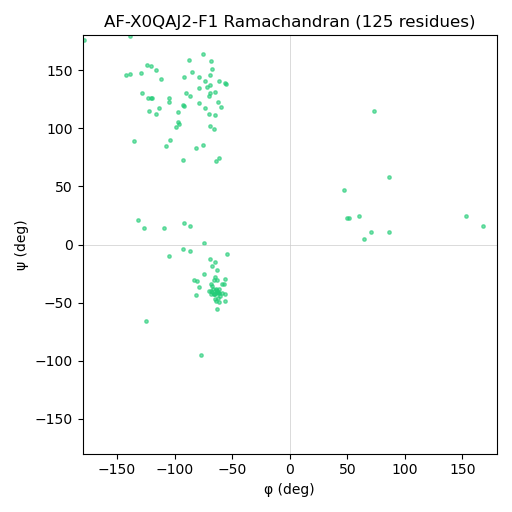 122 ASN A N 1
ATOM 970 C CA . ASN A 1 122 ? -18.394 -14.430 6.328 1.00 34.12 122 ASN A CA 1
ATOM 971 C C . ASN A 1 122 ? -19.197 -15.561 5.651 1.00 34.12 122 ASN A C 1
ATOM 973 O O . ASN A 1 122 ? -19.690 -16.432 6.371 1.00 34.12 122 ASN A O 1
ATOM 977 N N . PRO A 1 123 ? -19.346 -15.587 4.313 1.00 39.00 123 PRO A N 1
ATOM 978 C CA . PRO A 1 123 ? -20.082 -16.647 3.626 1.00 39.00 123 PRO A CA 1
ATOM 979 C C . PRO A 1 123 ? -19.318 -17.985 3.561 1.00 39.00 123 PRO A C 1
ATOM 981 O O . PRO A 1 123 ? -19.845 -18.946 3.018 1.00 39.00 123 PRO A O 1
ATOM 984 N N . PHE A 1 124 ? -18.114 -18.081 4.136 1.00 43.78 124 PHE A N 1
ATOM 985 C CA . PHE A 1 124 ? -17.287 -19.297 4.121 1.00 43.78 124 PHE A CA 1
ATOM 986 C C . PHE A 1 124 ? -17.172 -20.002 5.483 1.00 43.78 124 PHE A C 1
ATOM 988 O O . PHE A 1 124 ? -16.309 -20.853 5.663 1.00 43.78 124 PHE A O 1
ATOM 995 N N . ALA A 1 125 ? -18.012 -19.659 6.466 1.00 38.84 125 ALA A N 1
ATOM 996 C CA . ALA A 1 125 ? -17.952 -20.240 7.816 1.00 38.84 125 ALA A CA 1
ATOM 997 C C . ALA A 1 125 ? -18.834 -21.492 8.024 1.00 38.84 125 ALA A C 1
ATOM 999 O O . ALA A 1 125 ? -19.119 -21.851 9.165 1.00 38.84 125 ALA A O 1
ATOM 1000 N N . SER A 1 126 ? -19.266 -22.159 6.953 1.00 42.09 126 SER A N 1
ATOM 1001 C CA . SER A 1 126 ? -19.945 -23.456 7.033 1.00 42.09 126 SER A CA 1
ATOM 1002 C C . SER A 1 126 ? -19.398 -24.420 5.979 1.00 42.09 126 SER A C 1
ATOM 1004 O O . SER A 1 126 ? -19.904 -24.467 4.857 1.00 42.09 126 SER A O 1
ATOM 1006 N N . ALA A 1 127 ? -18.358 -25.157 6.359 1.00 34.44 127 ALA A N 1
ATOM 1007 C CA . ALA A 1 127 ? -17.948 -26.436 5.790 1.00 34.44 127 ALA A CA 1
ATOM 1008 C C . ALA A 1 127 ? -17.195 -27.211 6.878 1.00 34.44 127 ALA A C 1
ATOM 1010 O O . ALA A 1 127 ? -16.376 -26.568 7.578 1.00 34.44 127 ALA A O 1
#

Mean predicted aligned error: 11.17 Å

pLDDT: mean 74.71, std 18.39, range [33.34, 90.44]

Radius of gyration: 16.94 Å; Cα contacts (8 Å, |Δi|>4): 170; chains: 1; bounding box: 41×37×42 Å

Organism: NCBI:txid1219028

Nearest PDB structures (foldseek):
  1t0i-assembly1_A  TM=8.717E-01  e=2.546E-08  Saccharomyces cerevisiae
  1t0i-assembly1_B  TM=8.755E-01  e=2.717E-08  Saccharomyces cerevisiae
  2fzv-assembly1_D  TM=8.235E-01  e=1.479E-04  Shigella flexneri 2a str. 2457T
  7qw4-assembly17_Q  TM=7.453E-01  e=2.716E-02  Paracoccus denitrificans PD1222
  7qw4-assembly14_N  TM=7.721E-01  e=1.216E-01  Paracoccus denitrificans PD1222

Sequence (127 aa):
MMDETNHPRHRRYVHQHAKDWSATVDRADVFVFVTPEYNHGFNAVLKNALDYLNTERAYKPVGFVSYGCVSAGTRAVQTIKEVVATLTMVPPRGGEHPVRCKFSRRARLADSLPGRYLPVKNPFASA

InterPro domains:
  IPR005025 NADPH-dependent FMN reductase-like domain [PF03358] (11-96)
  IPR029039 Flavoprotein-like superfamily [G3DSA:3.40.50.360] (1-107)
  IPR029039 Flavoprotein-like superfamily [SSF52218] (12-97)
  IPR050712 NAD(P)H-dependent reductase [PTHR30543] (11-92)